Protein AF-A0A7J4M8H3-F1 (afdb_monomer_lite)

Sequence (98 aa):
MDMGFFDRLFGKKSPATPEDMILANIQAIGLESFPDDEGAVWNVDTIYLDNGVYLVETSPVPHVGYERIRFHLSQPNVSGVMAADYWENGQWNGLFSS

Foldseek 3Di:
DDPPDPCVPDPPDDPQDLVNLLVVAVLVLVCVVQVVCNVWDWAWPDWDDDPQWIWTKTAIVPDSVARIKTFTANGSHNVRTAFMWGDDPNDTHTDDGD

pLDDT: mean 90.52, std 15.77, range [43.44, 98.75]

Secondary structure (DSSP, 8-state):
----SSTTTS----PPPHHHHHHHHHHHHHHHH-TT-TT-EEEEEEEEEETTEEEEEEEEES-SSSS-EEEEESSSSGGGEEEEEEEETTEEEEEEE-

Radius of gyration: 17.05 Å; chains: 1; bounding box: 57×26×34 Å

Structure (mmCIF, N/CA/C/O backbone):
data_AF-A0A7J4M8H3-F1
#
_entry.id   AF-A0A7J4M8H3-F1
#
loop_
_atom_site.group_PDB
_atom_site.id
_atom_site.type_symbol
_atom_site.label_atom_id
_atom_site.label_alt_id
_atom_site.label_comp_id
_atom_site.label_asym_id
_atom_site.label_entity_id
_atom_site.label_seq_id
_atom_site.pdbx_PDB_ins_code
_atom_site.Cartn_x
_atom_site.Cartn_y
_atom_site.Cartn_z
_atom_site.occupancy
_atom_site.B_iso_or_equiv
_atom_site.auth_seq_id
_atom_site.auth_comp_id
_atom_site.auth_asym_id
_atom_site.auth_atom_id
_atom_site.pdbx_PDB_model_num
ATOM 1 N N . MET A 1 1 ? 44.988 1.320 -19.053 1.00 43.44 1 MET A N 1
ATOM 2 C CA . MET A 1 1 ? 44.536 2.285 -18.032 1.00 43.44 1 MET A CA 1
ATOM 3 C C . MET A 1 1 ? 43.538 1.556 -17.166 1.00 43.44 1 MET A C 1
ATOM 5 O O . MET A 1 1 ? 42.525 1.100 -17.675 1.00 43.44 1 MET A O 1
ATOM 9 N N . ASP A 1 2 ? 43.937 1.318 -15.924 1.00 46.41 2 ASP A N 1
ATOM 10 C CA . ASP A 1 2 ? 43.213 0.527 -14.938 1.00 46.41 2 ASP A CA 1
ATOM 11 C C . ASP A 1 2 ? 41.998 1.320 -14.428 1.00 46.41 2 ASP A C 1
ATOM 13 O O . ASP A 1 2 ? 42.153 2.419 -13.897 1.00 46.41 2 ASP A O 1
ATOM 17 N N . MET A 1 3 ? 40.791 0.786 -14.637 1.00 57.59 3 MET A N 1
ATOM 18 C CA . MET A 1 3 ? 39.539 1.346 -14.109 1.00 57.59 3 MET A CA 1
ATOM 19 C C . MET A 1 3 ? 39.205 0.801 -12.703 1.00 57.59 3 MET A C 1
ATOM 21 O O . MET A 1 3 ? 38.066 0.896 -12.264 1.00 57.59 3 MET A O 1
ATOM 25 N N . GLY A 1 4 ? 40.161 0.197 -11.989 1.00 53.34 4 GLY A N 1
ATOM 26 C CA . GLY A 1 4 ? 39.893 -0.536 -10.746 1.00 53.34 4 GLY A CA 1
ATOM 27 C C . GLY A 1 4 ? 40.091 0.220 -9.426 1.00 53.34 4 GLY A C 1
ATOM 28 O O . GLY A 1 4 ? 39.698 -0.299 -8.382 1.00 53.34 4 GLY A O 1
ATOM 29 N N . PHE A 1 5 ? 40.700 1.413 -9.420 1.00 53.22 5 PHE A N 1
ATOM 30 C CA . PHE A 1 5 ? 41.110 2.057 -8.157 1.00 53.22 5 PHE A CA 1
ATOM 31 C C . PHE A 1 5 ? 40.065 3.019 -7.561 1.00 53.22 5 PHE A C 1
ATOM 33 O O . PHE A 1 5 ? 39.893 3.055 -6.345 1.00 53.22 5 PHE A O 1
ATOM 40 N N . PHE A 1 6 ? 39.320 3.761 -8.390 1.00 51.28 6 PHE A N 1
ATOM 41 C CA . PHE A 1 6 ? 38.321 4.728 -7.900 1.00 51.28 6 PHE A CA 1
ATOM 42 C C . PHE A 1 6 ? 36.953 4.099 -7.572 1.00 51.28 6 PHE A C 1
ATOM 44 O O . PHE A 1 6 ? 36.293 4.551 -6.639 1.00 51.28 6 PHE A O 1
ATOM 51 N N . ASP A 1 7 ? 36.565 3.006 -8.242 1.00 49.75 7 ASP A N 1
ATOM 52 C CA . ASP A 1 7 ? 35.291 2.297 -7.993 1.00 49.75 7 ASP A CA 1
ATOM 53 C C . ASP A 1 7 ? 35.250 1.563 -6.633 1.00 49.75 7 ASP A C 1
ATOM 55 O O . ASP A 1 7 ? 34.182 1.177 -6.160 1.00 49.75 7 ASP A O 1
ATOM 59 N N . ARG A 1 8 ? 36.405 1.379 -5.976 1.00 49.78 8 ARG A N 1
ATOM 60 C CA . ARG A 1 8 ? 36.530 0.663 -4.692 1.00 49.78 8 ARG A CA 1
ATOM 61 C C . ARG A 1 8 ? 36.450 1.578 -3.461 1.00 49.78 8 ARG A C 1
ATOM 63 O O . ARG A 1 8 ? 36.320 1.075 -2.349 1.00 49.78 8 ARG A O 1
ATOM 70 N N . LEU A 1 9 ? 36.532 2.898 -3.655 1.00 56.91 9 LEU A N 1
ATOM 71 C CA . LEU A 1 9 ? 36.527 3.915 -2.589 1.00 56.91 9 LEU A CA 1
ATOM 72 C C . LEU A 1 9 ? 35.161 4.590 -2.405 1.00 56.91 9 LEU A C 1
ATOM 74 O O . LEU A 1 9 ? 34.820 4.988 -1.295 1.00 56.91 9 LEU A O 1
ATOM 78 N N . PHE A 1 10 ? 34.354 4.654 -3.462 1.00 59.00 10 PHE A N 1
ATOM 79 C CA . PHE A 1 10 ? 32.972 5.114 -3.404 1.00 59.00 10 PHE A CA 1
ATOM 80 C C . PHE A 1 10 ? 32.106 4.021 -4.006 1.00 59.00 10 PHE A C 1
ATOM 82 O O . PHE A 1 10 ? 31.995 3.913 -5.224 1.00 59.00 10 PHE A O 1
ATOM 89 N N . GLY A 1 11 ? 31.552 3.165 -3.144 1.00 52.12 11 GLY A N 1
ATOM 90 C CA . GLY A 1 11 ? 30.690 2.072 -3.570 1.00 52.12 11 GLY A CA 1
ATOM 91 C C . GLY A 1 11 ? 29.600 2.601 -4.495 1.00 52.12 11 GLY A C 1
ATOM 92 O O . GLY A 1 11 ? 28.742 3.373 -4.064 1.00 52.12 11 GLY A O 1
ATOM 93 N N . LYS A 1 12 ? 29.647 2.205 -5.771 1.00 50.56 12 LYS A N 1
ATOM 94 C CA . LYS A 1 12 ? 28.527 2.367 -6.698 1.00 50.56 12 LYS A CA 1
ATOM 95 C C . LYS A 1 12 ? 27.324 1.690 -6.047 1.00 50.56 12 LYS A C 1
ATOM 97 O O . LYS A 1 12 ? 27.228 0.466 -6.061 1.00 50.56 12 LYS A O 1
ATOM 102 N N . LYS A 1 13 ? 26.431 2.475 -5.434 1.00 61.28 13 LYS A N 1
ATOM 103 C CA . LYS A 1 13 ? 25.090 2.000 -5.098 1.00 61.28 13 LYS A CA 1
ATOM 104 C C . LYS A 1 13 ? 24.489 1.535 -6.418 1.0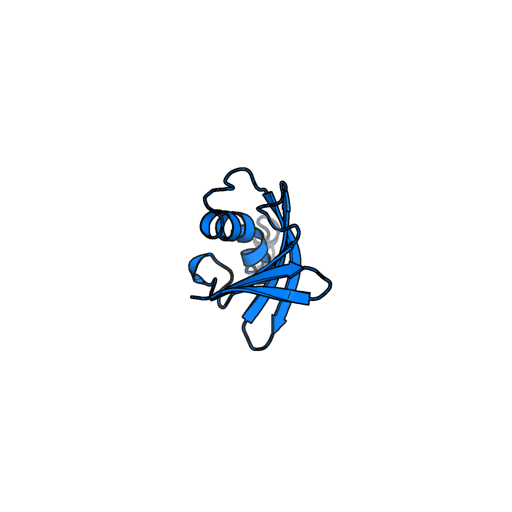0 61.28 13 LYS A C 1
ATOM 106 O O . LYS A 1 13 ? 24.378 2.333 -7.349 1.00 61.28 13 LYS A O 1
ATOM 111 N N . SER A 1 14 ? 24.181 0.246 -6.517 1.00 61.06 14 SER A N 1
ATOM 112 C CA . SER A 1 14 ? 23.337 -0.278 -7.586 1.00 61.06 14 SER A CA 1
ATOM 113 C C . SER A 1 14 ? 22.108 0.627 -7.744 1.00 61.06 14 SER A C 1
ATOM 115 O O . SER A 1 14 ? 21.673 1.217 -6.748 1.00 61.06 14 SER A O 1
ATOM 117 N N . PRO 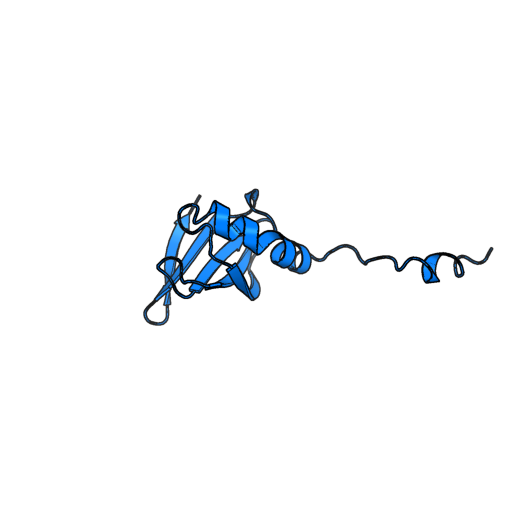A 1 15 ? 21.555 0.785 -8.961 1.00 69.44 15 PRO A N 1
ATOM 118 C CA . PRO A 1 15 ? 20.295 1.502 -9.115 1.00 69.44 15 PRO A CA 1
ATOM 119 C C . PRO A 1 15 ? 19.267 0.902 -8.149 1.00 69.44 15 PRO A C 1
ATOM 121 O O . PRO A 1 15 ? 19.182 -0.322 -8.040 1.00 69.44 15 PRO A O 1
ATOM 124 N N . ALA A 1 16 ? 18.554 1.762 -7.417 1.00 83.25 16 ALA A N 1
ATOM 125 C CA . ALA A 1 16 ? 17.533 1.324 -6.473 1.00 83.25 16 ALA A CA 1
ATOM 126 C C . ALA A 1 16 ? 16.503 0.472 -7.219 1.00 83.25 16 ALA A C 1
ATOM 128 O O . ALA A 1 16 ? 16.025 0.864 -8.290 1.00 83.25 16 ALA A O 1
ATOM 129 N N . THR A 1 17 ? 16.194 -0.702 -6.680 1.00 93.81 17 THR A N 1
ATOM 130 C CA . THR A 1 17 ? 15.117 -1.528 -7.219 1.00 93.81 17 THR A CA 1
ATOM 131 C C . THR A 1 17 ? 13.772 -0.842 -6.953 1.00 93.81 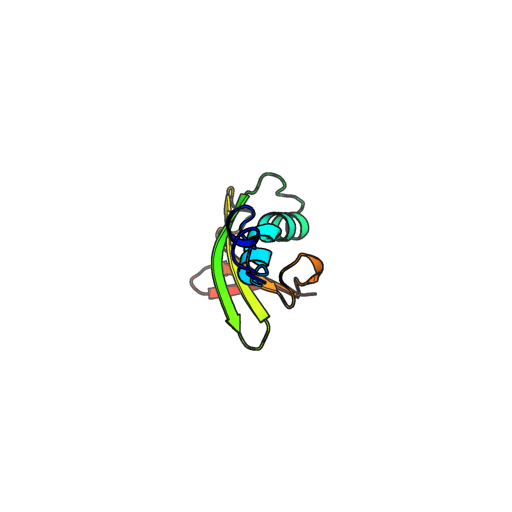17 THR A C 1
ATOM 133 O O . THR A 1 17 ? 13.666 -0.015 -6.043 1.00 93.81 17 THR A O 1
ATOM 136 N N . PRO A 1 18 ? 12.710 -1.165 -7.708 1.00 95.44 18 PRO A N 1
ATOM 137 C CA . PRO A 1 18 ? 11.373 -0.681 -7.377 1.00 95.44 18 PRO A CA 1
ATOM 138 C C . PRO A 1 18 ? 10.949 -1.023 -5.941 1.00 95.44 18 PRO A C 1
ATOM 140 O O . PRO A 1 18 ? 10.300 -0.208 -5.298 1.00 95.44 18 PRO A O 1
ATOM 143 N N . GLU A 1 19 ? 11.367 -2.176 -5.413 1.00 96.06 19 GLU A N 1
ATOM 144 C CA . GLU A 1 19 ? 11.128 -2.561 -4.016 1.00 96.06 19 GLU A CA 1
ATOM 145 C C . GLU A 1 19 ? 11.846 -1.621 -3.039 1.00 96.06 19 GLU A C 1
ATOM 147 O O . GLU A 1 19 ? 11.215 -1.130 -2.106 1.00 96.06 19 GLU A O 1
ATOM 152 N N . ASP A 1 20 ? 13.115 -1.276 -3.291 1.00 96.50 20 ASP A N 1
ATOM 153 C CA . ASP A 1 20 ? 13.842 -0.282 -2.482 1.00 96.50 20 ASP A CA 1
ATOM 154 C C . ASP A 1 20 ? 13.122 1.075 -2.483 1.00 96.50 20 ASP A C 1
ATOM 156 O O . ASP A 1 20 ? 13.054 1.759 -1.461 1.00 96.50 20 ASP A O 1
ATOM 160 N N . MET A 1 21 ? 12.565 1.468 -3.632 1.00 97.25 21 MET A N 1
ATOM 161 C CA . MET A 1 21 ? 11.795 2.705 -3.764 1.00 97.25 21 MET A CA 1
ATOM 162 C C . MET A 1 21 ? 10.464 2.637 -3.002 1.00 97.25 21 MET A C 1
ATOM 164 O O . MET A 1 21 ? 10.102 3.615 -2.352 1.00 97.25 21 MET A O 1
ATOM 168 N N . ILE A 1 22 ? 9.758 1.500 -3.029 1.00 98.12 22 ILE A N 1
ATOM 169 C CA . ILE A 1 22 ? 8.536 1.282 -2.236 1.00 98.12 22 ILE A CA 1
ATOM 170 C C . ILE A 1 22 ? 8.855 1.397 -0.749 1.00 98.12 22 ILE A C 1
ATOM 172 O O . ILE A 1 22 ? 8.196 2.160 -0.049 1.00 98.12 22 ILE A O 1
ATOM 176 N N . LEU A 1 23 ? 9.890 0.700 -0.275 1.00 98.00 23 LEU A N 1
ATOM 177 C CA . LEU A 1 23 ? 10.310 0.746 1.127 1.00 98.00 23 LEU A CA 1
ATOM 178 C C . LEU A 1 23 ? 10.673 2.171 1.561 1.00 98.00 23 LEU A C 1
ATOM 180 O O . LEU A 1 23 ? 10.309 2.593 2.655 1.00 98.00 23 LEU A O 1
ATOM 184 N N . ALA A 1 24 ? 11.342 2.937 0.695 1.00 97.19 24 ALA A N 1
ATOM 185 C CA . ALA A 1 24 ? 11.679 4.331 0.968 1.00 97.19 24 ALA A CA 1
ATOM 186 C C . ALA A 1 24 ? 10.455 5.265 0.996 1.00 97.19 24 ALA A C 1
ATOM 188 O O . ALA A 1 24 ? 10.491 6.286 1.683 1.00 97.19 24 ALA A O 1
ATOM 189 N N . ASN A 1 25 ? 9.387 4.933 0.264 1.00 98.19 25 ASN A N 1
ATOM 190 C CA . ASN A 1 25 ? 8.221 5.799 0.082 1.00 98.19 25 ASN A CA 1
ATOM 191 C C . ASN A 1 25 ? 6.987 5.375 0.887 1.00 98.19 25 ASN A C 1
ATOM 193 O O . ASN A 1 25 ? 6.036 6.153 0.951 1.00 98.19 25 ASN A O 1
ATOM 197 N N . ILE A 1 26 ? 6.973 4.190 1.507 1.00 98.56 26 ILE A N 1
ATOM 198 C CA . ILE A 1 26 ? 5.756 3.644 2.124 1.00 98.56 26 ILE A CA 1
ATOM 199 C C . ILE A 1 26 ? 5.180 4.549 3.211 1.00 98.56 26 ILE A C 1
ATOM 201 O O . ILE A 1 26 ? 3.966 4.700 3.304 1.00 98.56 26 ILE A O 1
ATOM 205 N N . GLN A 1 27 ? 6.043 5.218 3.977 1.00 98.44 27 GLN A N 1
ATOM 206 C CA . GLN A 1 27 ? 5.595 6.146 5.006 1.00 98.44 27 GLN A CA 1
ATOM 207 C C . GLN A 1 27 ? 4.813 7.317 4.398 1.00 98.44 27 GLN A C 1
ATOM 209 O O . GLN A 1 27 ? 3.758 7.676 4.906 1.00 98.44 27 GLN A O 1
ATOM 214 N N . ALA A 1 28 ? 5.297 7.889 3.292 1.00 98.31 28 ALA A N 1
ATOM 215 C CA . ALA A 1 28 ? 4.600 8.972 2.603 1.00 98.31 28 ALA A CA 1
ATOM 216 C C . ALA A 1 28 ? 3.302 8.483 1.941 1.00 98.31 28 ALA A C 1
ATOM 218 O O . ALA A 1 28 ? 2.290 9.168 2.014 1.00 98.31 28 ALA A O 1
ATOM 219 N N . ILE A 1 29 ? 3.317 7.287 1.339 1.00 98.44 29 ILE A N 1
ATOM 220 C CA . ILE A 1 29 ? 2.126 6.655 0.742 1.00 98.44 29 ILE A CA 1
ATOM 221 C C . ILE A 1 29 ? 1.022 6.482 1.788 1.00 98.44 29 ILE A C 1
ATOM 223 O O . ILE A 1 29 ? -0.131 6.843 1.545 1.00 98.44 29 ILE A O 1
ATOM 227 N N . GLY A 1 30 ? 1.388 5.946 2.949 1.00 98.06 30 GLY A N 1
ATOM 228 C CA . GLY A 1 30 ? 0.468 5.709 4.044 1.00 98.06 30 GLY A CA 1
ATOM 229 C C . GLY A 1 30 ? -0.136 6.994 4.605 1.00 98.06 30 GLY A C 1
ATOM 230 O O . GLY A 1 30 ? -1.353 7.093 4.716 1.00 98.06 30 GLY A O 1
ATOM 231 N N . LEU A 1 31 ? 0.699 7.999 4.885 1.00 97.62 31 LEU A N 1
ATOM 232 C CA . LEU A 1 31 ? 0.251 9.291 5.418 1.00 97.62 31 LEU A CA 1
ATOM 233 C C . LEU A 1 31 ? -0.624 10.084 4.436 1.00 97.62 31 LEU A C 1
ATOM 235 O O . LEU A 1 31 ? -1.580 10.718 4.863 1.00 97.62 31 LEU A O 1
ATOM 239 N N . GLU A 1 32 ? -0.343 10.029 3.131 1.00 97.50 32 GLU A N 1
ATOM 240 C CA . GLU A 1 32 ? -1.195 10.685 2.126 1.00 97.50 32 GLU A CA 1
ATOM 241 C C . GLU A 1 32 ? -2.567 9.994 2.012 1.00 97.50 32 GLU A C 1
ATOM 243 O O . GLU A 1 32 ? -3.587 10.645 1.801 1.00 97.50 32 GLU A O 1
ATOM 248 N N . SER A 1 33 ? -2.598 8.665 2.164 1.00 97.00 33 SER A N 1
ATOM 249 C CA . SER A 1 33 ? -3.833 7.875 2.067 1.00 97.00 33 SER A CA 1
ATOM 250 C C . SER A 1 33 ? -4.681 7.927 3.346 1.00 97.00 33 SER A C 1
ATOM 252 O O . SER A 1 33 ? -5.897 7.754 3.275 1.00 97.00 33 SER A O 1
ATOM 254 N N . PHE A 1 34 ? -4.051 8.161 4.503 1.00 96.94 34 PHE A N 1
ATOM 255 C CA . PHE A 1 34 ? -4.674 8.242 5.830 1.00 96.94 34 PHE A CA 1
ATOM 256 C C . PHE A 1 34 ? -4.195 9.510 6.565 1.00 96.94 34 PHE A C 1
ATOM 258 O O . PHE A 1 34 ? -3.437 9.421 7.534 1.00 96.94 34 PHE A O 1
ATOM 265 N N . PRO A 1 35 ? -4.608 10.707 6.107 1.00 96.19 35 PRO A N 1
ATOM 266 C CA . PRO A 1 35 ? -4.092 11.974 6.627 1.00 96.19 35 PRO A CA 1
ATOM 267 C C . PRO A 1 35 ? -4.502 12.258 8.078 1.00 96.19 35 PRO A C 1
ATOM 269 O O . PRO A 1 35 ? -3.823 13.018 8.758 1.00 96.19 35 PRO A O 1
ATOM 272 N N . ASP A 1 36 ? -5.577 11.638 8.573 1.00 97.00 36 ASP A N 1
ATOM 273 C CA . AS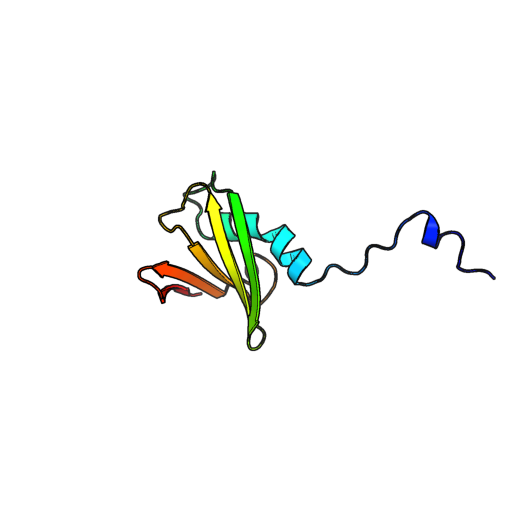P A 1 36 ? -6.017 11.787 9.967 1.00 97.00 36 ASP A CA 1
ATOM 274 C C . ASP A 1 36 ? -5.142 10.985 10.959 1.00 97.00 36 ASP A C 1
ATOM 276 O O . ASP A 1 36 ? -5.202 11.211 12.170 1.00 97.00 36 ASP A O 1
ATOM 280 N N . ASP A 1 37 ? -4.291 10.083 10.457 1.00 95.88 37 ASP A N 1
ATOM 281 C CA . ASP A 1 37 ? -3.447 9.177 11.240 1.00 95.88 37 ASP A CA 1
ATOM 282 C C . ASP A 1 37 ? -1.952 9.539 11.130 1.00 95.88 37 ASP A C 1
ATOM 284 O O . ASP A 1 37 ? -1.086 8.682 10.941 1.00 95.88 37 ASP A O 1
ATOM 288 N N . GLU A 1 38 ? -1.619 10.826 11.287 1.00 93.25 38 GLU A N 1
ATOM 289 C CA . GLU A 1 38 ? -0.258 11.363 11.086 1.00 93.25 38 GLU A CA 1
ATOM 290 C C . GLU A 1 38 ? 0.843 10.675 11.925 1.00 93.25 38 GLU A C 1
ATOM 292 O O . GLU A 1 38 ? 2.027 10.711 11.585 1.00 93.25 38 GLU A O 1
ATOM 297 N N . GLY A 1 39 ? 0.462 10.056 13.047 1.00 94.75 39 GLY A N 1
ATOM 298 C CA . GLY A 1 39 ? 1.368 9.341 13.948 1.00 94.75 39 GLY A CA 1
ATOM 299 C C . GLY A 1 39 ? 1.645 7.883 13.567 1.00 94.75 39 GLY A C 1
ATOM 300 O O . GLY A 1 39 ? 2.445 7.236 14.246 1.00 94.75 39 GLY A O 1
ATOM 301 N N . ALA A 1 40 ? 0.988 7.347 12.535 1.00 97.44 40 ALA A N 1
ATOM 302 C CA . ALA A 1 40 ? 1.142 5.956 12.127 1.00 97.44 40 ALA A CA 1
ATOM 303 C C . ALA A 1 40 ? 2.493 5.711 11.446 1.00 97.44 40 ALA A C 1
ATOM 305 O O . ALA A 1 40 ? 2.875 6.399 10.500 1.00 97.44 40 ALA A O 1
ATOM 306 N N . VAL A 1 41 ? 3.207 4.683 11.901 1.00 98.31 41 VAL A N 1
ATOM 307 C CA . VAL A 1 41 ? 4.398 4.146 11.236 1.00 98.31 41 VAL A CA 1
ATOM 308 C C . VAL A 1 41 ? 3.978 2.988 10.346 1.00 98.31 41 VAL A C 1
ATOM 310 O O . VAL A 1 41 ? 3.422 2.003 10.831 1.00 98.31 41 VAL A O 1
ATOM 313 N N . TRP A 1 42 ? 4.270 3.090 9.054 1.00 98.31 42 TRP A N 1
ATOM 314 C CA . TRP A 1 42 ? 3.871 2.110 8.049 1.00 98.31 42 TRP A CA 1
ATOM 315 C C . TRP A 1 42 ? 4.950 1.048 7.853 1.00 98.31 42 TRP A C 1
ATOM 317 O O . TRP A 1 42 ? 5.981 1.291 7.226 1.00 98.31 42 TRP A O 1
ATOM 327 N N . ASN A 1 43 ? 4.708 -0.148 8.388 1.00 98.38 43 ASN A N 1
ATOM 328 C CA . ASN A 1 43 ? 5.605 -1.291 8.230 1.00 98.38 43 ASN A CA 1
ATOM 329 C C . ASN A 1 43 ? 5.200 -2.095 6.998 1.00 98.38 43 ASN A C 1
ATOM 331 O O . ASN A 1 43 ? 4.020 -2.388 6.831 1.00 98.38 43 ASN A O 1
ATOM 335 N N . VAL A 1 44 ? 6.164 -2.468 6.156 1.00 98.56 44 VAL A N 1
ATOM 336 C CA . VAL A 1 44 ? 5.920 -3.346 5.003 1.00 98.56 44 VAL A CA 1
ATOM 337 C C . VAL A 1 44 ? 6.097 -4.793 5.427 1.00 98.56 44 VAL A C 1
ATOM 339 O O . VAL A 1 44 ? 7.175 -5.180 5.877 1.00 98.56 44 VAL A O 1
ATOM 342 N N . ASP A 1 45 ? 5.055 -5.592 5.226 1.00 98.19 45 ASP A N 1
ATOM 343 C CA . ASP A 1 45 ? 5.073 -7.024 5.510 1.00 98.19 45 ASP A CA 1
ATOM 344 C C . ASP A 1 45 ? 5.513 -7.818 4.281 1.00 98.19 45 ASP A C 1
ATOM 346 O O . ASP A 1 45 ? 6.276 -8.780 4.374 1.00 98.19 45 ASP A O 1
ATOM 350 N N . THR A 1 46 ? 5.007 -7.449 3.101 1.00 98.25 46 THR A N 1
ATOM 351 C CA . THR A 1 46 ? 5.297 -8.145 1.841 1.00 98.25 46 THR A CA 1
ATOM 352 C C . THR A 1 46 ? 5.107 -7.208 0.654 1.00 98.25 46 THR A C 1
ATOM 354 O O . THR A 1 46 ? 4.185 -6.393 0.628 1.00 98.25 46 THR A O 1
ATOM 357 N N . ILE A 1 47 ? 5.963 -7.363 -0.356 1.00 98.38 47 ILE A N 1
ATOM 358 C CA . ILE A 1 47 ? 5.819 -6.742 -1.674 1.00 98.38 47 ILE A CA 1
ATOM 359 C C . ILE A 1 47 ? 5.785 -7.868 -2.701 1.00 98.38 47 ILE A C 1
ATOM 361 O O . ILE A 1 47 ? 6.633 -8.759 -2.670 1.00 98.38 47 ILE A O 1
ATOM 365 N N . TYR A 1 48 ? 4.825 -7.835 -3.616 1.00 96.62 48 TYR A N 1
ATOM 366 C CA . TYR A 1 48 ? 4.834 -8.708 -4.786 1.00 96.62 48 TYR A CA 1
ATOM 367 C C . TYR A 1 48 ? 4.259 -7.989 -6.003 1.00 96.62 48 TYR A C 1
ATOM 369 O O . TYR A 1 48 ? 3.448 -7.075 -5.879 1.00 96.62 48 TYR A O 1
ATOM 377 N N . LEU A 1 49 ? 4.723 -8.380 -7.187 1.00 97.31 49 LEU A N 1
ATOM 378 C CA . LEU A 1 49 ? 4.317 -7.795 -8.460 1.00 97.31 49 LEU A CA 1
ATOM 379 C C . LEU A 1 49 ? 3.322 -8.725 -9.152 1.00 97.31 49 LEU A C 1
ATOM 381 O O . LEU A 1 49 ? 3.671 -9.862 -9.473 1.00 97.31 49 LEU A O 1
ATOM 385 N N . ASP A 1 50 ? 2.119 -8.228 -9.426 1.00 96.19 50 ASP A N 1
ATOM 386 C CA . ASP A 1 50 ? 1.103 -8.934 -10.205 1.00 96.19 50 ASP A CA 1
ATOM 387 C C . ASP A 1 50 ? 0.662 -8.075 -11.392 1.00 96.19 50 ASP A C 1
ATOM 389 O O . ASP A 1 50 ? 0.235 -6.937 -11.229 1.00 96.19 50 ASP A O 1
ATOM 393 N N . ASN A 1 51 ? 0.812 -8.601 -12.611 1.00 95.38 51 ASN A N 1
ATOM 394 C CA . ASN A 1 51 ? 0.413 -7.930 -13.857 1.00 95.38 51 ASN A CA 1
ATOM 395 C C . ASN A 1 51 ? 0.878 -6.461 -13.994 1.00 95.38 51 ASN A C 1
ATOM 397 O O . ASN A 1 51 ? 0.191 -5.635 -14.592 1.00 95.38 51 ASN A O 1
ATOM 401 N N . GLY A 1 52 ? 2.064 -6.131 -13.468 1.00 95.62 52 GLY A N 1
ATOM 402 C CA . GLY A 1 52 ? 2.622 -4.773 -13.517 1.00 95.62 52 GLY A CA 1
ATOM 403 C C . GLY A 1 52 ? 2.173 -3.845 -12.382 1.00 95.62 52 GLY A C 1
ATOM 404 O O . GLY A 1 52 ? 2.570 -2.683 -12.378 1.00 95.62 52 GLY A O 1
ATOM 405 N N . VAL A 1 53 ? 1.394 -4.346 -11.421 1.00 98.06 53 VAL A N 1
ATOM 406 C CA . VAL A 1 53 ? 0.966 -3.633 -10.212 1.00 98.06 53 VAL A CA 1
ATOM 407 C C . VAL A 1 53 ? 1.677 -4.225 -9.001 1.00 98.06 53 VAL A C 1
ATOM 409 O O . VAL A 1 53 ? 1.655 -5.437 -8.779 1.00 98.06 53 VAL A O 1
ATOM 412 N N . TYR A 1 54 ? 2.321 -3.376 -8.205 1.00 98.50 54 TYR A N 1
ATOM 413 C CA . TYR A 1 54 ? 2.878 -3.792 -6.924 1.00 98.50 54 TYR A CA 1
ATOM 414 C C . TYR A 1 54 ? 1.770 -3.850 -5.881 1.00 98.50 54 TYR A C 1
ATOM 416 O O . TYR A 1 54 ? 1.091 -2.856 -5.627 1.00 98.50 54 TYR A O 1
ATOM 424 N N . LEU A 1 55 ? 1.625 -5.010 -5.259 1.00 98.50 55 LEU A N 1
ATOM 425 C CA . LEU A 1 55 ? 0.748 -5.240 -4.126 1.00 98.50 55 LEU A CA 1
ATOM 426 C C . LEU A 1 55 ? 1.609 -5.194 -2.866 1.00 98.50 55 LEU A C 1
ATOM 428 O O . LEU A 1 55 ? 2.448 -6.068 -2.633 1.00 98.50 55 LEU A O 1
ATOM 432 N N . VAL A 1 56 ? 1.442 -4.117 -2.099 1.00 98.69 56 VAL A N 1
ATOM 433 C CA . VAL A 1 56 ? 2.263 -3.801 -0.927 1.00 98.69 56 VAL A CA 1
ATOM 434 C C . VAL A 1 56 ? 1.414 -3.966 0.317 1.00 98.69 56 VAL A C 1
ATOM 436 O O . VAL A 1 56 ? 0.577 -3.119 0.623 1.00 98.69 56 VAL A O 1
ATOM 439 N N . GLU A 1 57 ? 1.613 -5.075 1.017 1.00 98.62 57 GLU A N 1
ATOM 440 C CA . GLU A 1 57 ? 0.945 -5.343 2.285 1.00 98.62 57 GLU A CA 1
ATOM 441 C C . GLU A 1 57 ? 1.689 -4.664 3.426 1.00 98.62 57 GLU A C 1
ATOM 443 O O . GLU A 1 57 ? 2.918 -4.734 3.519 1.00 98.62 57 GLU A O 1
ATOM 448 N N . THR A 1 58 ? 0.925 -4.013 4.294 1.00 98.75 58 THR A N 1
ATOM 449 C CA . THR A 1 58 ? 1.440 -3.217 5.398 1.00 98.75 58 THR A CA 1
ATOM 450 C C . THR A 1 58 ? 0.659 -3.436 6.679 1.00 98.75 58 THR A C 1
ATOM 452 O O . THR A 1 58 ? -0.540 -3.723 6.640 1.00 98.75 58 THR A O 1
ATOM 455 N N . SER A 1 59 ? 1.343 -3.203 7.797 1.00 98.56 59 SER A N 1
ATOM 456 C CA . SER A 1 59 ? 0.791 -3.196 9.150 1.00 98.56 59 SER A CA 1
ATOM 457 C C . SER A 1 59 ? 1.147 -1.865 9.834 1.00 98.56 59 SER A C 1
ATOM 459 O O . SER A 1 59 ? 2.251 -1.730 10.383 1.00 98.56 59 SER A O 1
ATOM 461 N N . PRO A 1 60 ? 0.282 -0.834 9.752 1.00 98.31 60 PRO A N 1
ATOM 462 C CA . PRO A 1 60 ? 0.542 0.455 10.385 1.00 98.31 60 PRO A CA 1
ATOM 463 C C . PRO A 1 60 ? 0.489 0.355 11.914 1.00 98.31 60 PRO A C 1
ATOM 465 O O . PRO A 1 60 ? -0.311 -0.393 12.471 1.00 98.31 60 PRO A O 1
ATOM 468 N N . VAL A 1 61 ? 1.336 1.117 12.610 1.00 98.06 61 VAL A N 1
ATOM 469 C CA . VAL A 1 61 ? 1.353 1.193 14.081 1.00 98.06 61 VAL A CA 1
ATOM 470 C C . VAL A 1 61 ? 1.340 2.661 14.534 1.00 98.06 61 VAL A C 1
ATOM 472 O O . VAL A 1 61 ? 2.306 3.367 14.247 1.00 98.06 61 VAL A O 1
ATOM 475 N N . PRO A 1 62 ? 0.321 3.130 15.286 1.00 97.31 62 PRO A N 1
ATOM 476 C CA . PRO A 1 62 ? -0.912 2.417 15.642 1.00 97.31 62 PRO A CA 1
ATOM 477 C C . PRO A 1 62 ? -1.761 2.054 14.413 1.00 97.31 62 PRO A C 1
ATOM 479 O O . PRO A 1 62 ? -1.538 2.565 13.319 1.00 97.31 62 PRO A O 1
ATOM 482 N N . HIS A 1 63 ? -2.736 1.163 14.607 1.00 96.75 63 HIS A N 1
ATOM 483 C CA . HIS A 1 63 ? -3.698 0.822 13.560 1.00 96.75 63 HIS A CA 1
ATOM 484 C C . HIS A 1 63 ? -4.527 2.056 13.171 1.00 96.75 63 HIS A C 1
ATOM 486 O O . HIS A 1 63 ? -4.992 2.783 14.048 1.00 96.75 63 HIS A O 1
ATOM 492 N N . VAL A 1 64 ? -4.783 2.225 11.874 1.00 96.75 64 VAL A N 1
ATOM 493 C CA . VAL A 1 64 ? -5.508 3.372 11.279 1.00 96.75 64 VAL A CA 1
ATOM 494 C C . VAL A 1 64 ? -6.995 3.060 11.068 1.00 96.75 64 VAL A C 1
ATOM 496 O O . VAL A 1 64 ? -7.580 3.264 10.009 1.00 96.75 64 VAL A O 1
ATOM 499 N N . GLY A 1 65 ? -7.592 2.384 12.050 1.00 96.31 65 GLY A N 1
ATOM 500 C CA . GLY A 1 65 ? -8.895 1.717 11.918 1.00 96.31 65 GLY A CA 1
ATOM 501 C C . GLY A 1 65 ? -8.819 0.306 11.320 1.00 96.31 65 GLY A C 1
ATOM 502 O O . GLY A 1 65 ? -9.705 -0.506 11.579 1.00 96.31 65 GLY A O 1
ATOM 503 N N . TYR A 1 66 ? -7.726 -0.026 10.626 1.00 96.75 66 TYR A N 1
ATOM 504 C CA . TYR A 1 66 ? -7.450 -1.360 10.091 1.00 96.75 66 TYR A CA 1
ATOM 505 C C . TYR A 1 66 ? -6.051 -1.829 10.497 1.00 96.75 66 TYR A C 1
ATOM 507 O O . TYR A 1 66 ? -5.098 -1.050 10.470 1.00 96.75 66 TYR A O 1
ATOM 515 N N . GLU A 1 67 ? -5.922 -3.107 10.863 1.00 96.88 67 GLU A N 1
ATOM 516 C CA . GLU A 1 67 ? -4.632 -3.683 11.279 1.00 96.88 67 GLU A CA 1
ATOM 517 C C . GLU A 1 67 ? -3.695 -3.919 10.094 1.00 96.88 67 GLU A C 1
ATOM 519 O O . GLU A 1 67 ? -2.479 -3.861 10.243 1.00 96.88 67 GLU A O 1
ATOM 524 N N . ARG A 1 68 ? -4.261 -4.207 8.914 1.00 98.38 68 ARG A N 1
ATOM 525 C CA . ARG A 1 68 ? -3.506 -4.474 7.690 1.00 98.38 68 ARG A CA 1
ATOM 526 C C . ARG A 1 68 ? -4.148 -3.795 6.498 1.00 98.38 68 ARG A C 1
ATOM 528 O O . ARG A 1 68 ? -5.350 -3.946 6.267 1.00 98.38 68 ARG A O 1
ATOM 535 N N . ILE A 1 69 ? -3.313 -3.128 5.716 1.00 98.62 69 ILE A N 1
ATOM 536 C CA . ILE A 1 69 ? -3.680 -2.441 4.481 1.00 98.62 69 ILE A CA 1
ATOM 537 C C . ILE A 1 69 ? -2.802 -2.963 3.350 1.00 98.62 69 ILE A C 1
ATOM 539 O O . ILE A 1 69 ? -1.596 -3.144 3.525 1.00 98.62 69 ILE A O 1
ATOM 543 N N . ARG A 1 70 ? -3.393 -3.180 2.178 1.00 98.75 70 ARG A N 1
ATOM 544 C CA . ARG A 1 70 ? -2.674 -3.485 0.944 1.00 98.75 70 ARG A CA 1
ATOM 545 C C . ARG A 1 70 ? -2.826 -2.327 -0.028 1.00 98.75 70 ARG A C 1
ATOM 547 O O . ARG A 1 70 ? -3.928 -2.083 -0.507 1.00 98.75 70 ARG A O 1
ATOM 554 N N . PHE A 1 71 ? -1.725 -1.668 -0.366 1.00 98.62 71 PHE A N 1
ATOM 555 C CA . PHE A 1 71 ? -1.703 -0.666 -1.429 1.00 98.62 71 PHE A CA 1
ATOM 556 C C . PHE A 1 71 ? -1.437 -1.315 -2.784 1.00 98.62 71 PHE A C 1
ATOM 558 O O . PHE A 1 71 ? -0.592 -2.204 -2.905 1.00 98.62 71 PHE A O 1
ATOM 565 N N . HIS A 1 72 ? -2.139 -0.830 -3.804 1.00 98.62 72 HIS A N 1
ATOM 566 C CA . HIS A 1 72 ? -1.960 -1.216 -5.201 1.00 98.62 72 HIS A CA 1
ATOM 567 C C . HIS A 1 72 ? -1.229 -0.090 -5.919 1.00 98.62 72 HIS A C 1
ATOM 569 O O . HIS A 1 72 ? -1.781 1.002 -6.069 1.00 98.62 72 HIS A O 1
ATOM 575 N N . LEU A 1 73 ? 0.013 -0.332 -6.337 1.00 98.50 73 LEU A N 1
ATOM 576 C CA . LEU A 1 73 ? 0.879 0.697 -6.904 1.00 98.50 73 LEU A CA 1
ATOM 577 C C . LEU A 1 73 ? 1.239 0.398 -8.365 1.00 98.50 73 LEU A C 1
ATOM 579 O O . LEU A 1 73 ? 1.890 -0.603 -8.662 1.00 98.50 73 LEU A O 1
ATOM 583 N N . SER A 1 74 ? 0.902 1.312 -9.275 1.00 97.75 74 SER A N 1
ATOM 584 C CA . SER A 1 74 ? 1.429 1.314 -10.654 1.00 97.75 74 SER A CA 1
ATOM 585 C C . SER A 1 74 ? 2.880 1.795 -10.730 1.00 97.75 74 SER A C 1
ATOM 587 O O . SER A 1 74 ? 3.611 1.472 -11.666 1.00 97.75 74 SER A O 1
ATOM 589 N N . GLN A 1 75 ? 3.299 2.596 -9.749 1.00 97.06 75 GLN A N 1
ATOM 590 C CA . GLN A 1 75 ? 4.644 3.141 -9.612 1.00 97.06 75 GLN A CA 1
ATOM 591 C C . GLN A 1 75 ? 5.044 3.135 -8.135 1.00 97.06 75 GLN A C 1
ATOM 593 O O . GLN A 1 75 ? 4.181 3.322 -7.282 1.00 97.06 75 GLN A O 1
ATOM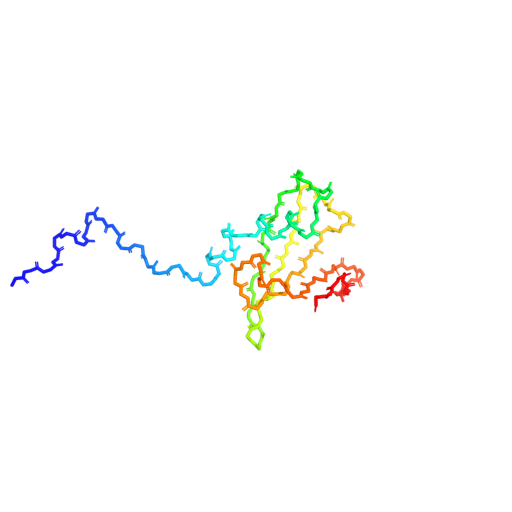 598 N N . PRO A 1 76 ? 6.335 2.984 -7.799 1.00 96.75 76 PRO A N 1
ATOM 599 C CA . PRO A 1 76 ? 6.794 2.842 -6.417 1.00 96.75 76 PRO A CA 1
ATOM 600 C C . PRO A 1 76 ? 6.842 4.187 -5.658 1.00 96.75 76 PRO A C 1
ATOM 602 O O . PRO A 1 76 ? 7.868 4.549 -5.084 1.00 96.75 76 PRO A O 1
ATOM 605 N N . ASN A 1 77 ? 5.773 4.985 -5.717 1.00 97.12 77 ASN A N 1
ATOM 606 C CA . ASN A 1 77 ? 5.661 6.319 -5.123 1.00 97.12 77 ASN A CA 1
ATOM 607 C C . ASN A 1 77 ? 4.187 6.680 -4.833 1.00 97.12 77 ASN A C 1
ATOM 609 O O . ASN A 1 77 ? 3.275 5.966 -5.242 1.00 97.12 77 ASN A O 1
ATOM 613 N N . VAL A 1 78 ? 3.967 7.816 -4.163 1.00 96.94 78 VAL A N 1
ATOM 614 C CA . VAL A 1 78 ? 2.633 8.318 -3.776 1.00 96.94 78 VAL A CA 1
ATOM 615 C C . VAL A 1 78 ? 1.698 8.494 -4.976 1.00 96.94 78 VAL A C 1
ATOM 617 O O . VAL A 1 78 ? 0.568 8.024 -4.948 1.00 96.94 78 VAL A O 1
ATOM 620 N N . SER A 1 79 ? 2.173 9.092 -6.073 1.00 96.81 79 SER A N 1
ATOM 621 C CA . SER A 1 79 ? 1.359 9.269 -7.288 1.00 96.81 79 SER A CA 1
ATOM 622 C C . SER A 1 79 ? 1.011 7.962 -8.007 1.00 96.81 79 SER A C 1
ATOM 624 O O . SER A 1 79 ? 0.171 7.960 -8.901 1.00 96.81 79 SER A O 1
ATOM 626 N N . GLY A 1 80 ? 1.678 6.862 -7.651 1.00 97.12 80 GLY A N 1
ATOM 627 C CA . GLY A 1 80 ? 1.449 5.540 -8.212 1.00 97.12 80 GLY A CA 1
ATOM 628 C C . GLY A 1 80 ? 0.327 4.760 -7.535 1.00 97.12 80 GLY A C 1
ATOM 629 O O . GLY A 1 80 ? -0.036 3.708 -8.064 1.00 97.12 80 GLY A O 1
ATOM 630 N N . VAL A 1 81 ? -0.202 5.234 -6.402 1.00 98.12 81 VAL A N 1
ATOM 631 C CA . VAL A 1 81 ? -1.295 4.579 -5.668 1.00 98.12 81 VAL A CA 1
ATOM 632 C C . VAL A 1 81 ? -2.563 4.594 -6.519 1.00 98.12 81 VAL A C 1
ATOM 634 O O . VAL A 1 81 ? -3.042 5.650 -6.917 1.00 98.12 81 VAL A O 1
ATOM 637 N N . MET A 1 82 ? -3.101 3.411 -6.805 1.00 98.06 82 MET A N 1
ATOM 638 C CA . MET A 1 82 ? -4.327 3.230 -7.590 1.00 98.06 82 MET A CA 1
ATOM 639 C C . MET A 1 82 ? -5.520 2.840 -6.721 1.00 98.06 82 MET A C 1
ATOM 641 O O . MET A 1 82 ? -6.660 3.160 -7.042 1.00 98.06 82 MET A O 1
ATOM 645 N N . ALA A 1 83 ? -5.264 2.084 -5.657 1.00 98.31 83 ALA A N 1
ATOM 646 C CA . ALA A 1 83 ? -6.277 1.556 -4.760 1.00 98.31 83 ALA A CA 1
ATOM 647 C C . ALA A 1 83 ? -5.640 1.118 -3.440 1.00 98.31 83 ALA A C 1
ATOM 649 O O . ALA A 1 83 ? -4.419 0.922 -3.354 1.00 98.31 83 ALA A O 1
ATOM 650 N N . ALA A 1 84 ? -6.487 0.903 -2.440 1.00 98.44 84 ALA A N 1
ATOM 651 C CA . ALA A 1 84 ? -6.117 0.203 -1.224 1.00 98.44 84 ALA A CA 1
ATOM 652 C C . ALA A 1 84 ? -7.218 -0.770 -0.802 1.00 98.44 84 ALA A C 1
ATOM 654 O O . ALA A 1 84 ? -8.406 -0.483 -0.964 1.00 98.44 84 ALA A O 1
ATOM 655 N N . ASP A 1 85 ? -6.803 -1.881 -0.203 1.00 98.56 85 ASP A N 1
ATOM 656 C CA . ASP A 1 85 ? -7.676 -2.852 0.451 1.00 98.56 85 ASP A CA 1
ATOM 657 C C . ASP A 1 85 ? -7.327 -2.953 1.938 1.00 98.56 85 ASP A C 1
ATOM 659 O O . ASP A 1 85 ? -6.176 -2.745 2.327 1.00 98.56 85 ASP A O 1
ATOM 663 N N . TYR A 1 86 ? -8.286 -3.359 2.763 1.00 98.44 86 TYR A N 1
ATOM 664 C CA . TYR A 1 86 ? -8.060 -3.729 4.158 1.00 98.44 86 TYR A CA 1
ATOM 665 C C . TYR A 1 86 ? -8.338 -5.219 4.383 1.00 98.44 86 TYR A C 1
ATOM 667 O O . TYR A 1 86 ? -9.206 -5.818 3.738 1.00 98.44 86 TYR A O 1
ATOM 675 N N . TRP A 1 87 ? -7.587 -5.842 5.292 1.00 98.06 87 TRP A N 1
ATOM 676 C CA . TRP A 1 87 ? -7.803 -7.243 5.657 1.00 98.06 87 TRP A CA 1
ATOM 677 C C . TRP A 1 87 ? -8.818 -7.349 6.791 1.00 98.06 87 TRP A C 1
ATOM 679 O O . TRP A 1 87 ? -8.589 -6.841 7.886 1.00 98.06 87 TRP A O 1
ATOM 689 N N . GLU A 1 88 ? -9.913 -8.066 6.558 1.00 96.31 88 GLU A N 1
ATOM 690 C CA . GLU A 1 88 ? -10.913 -8.345 7.587 1.00 96.31 88 GLU A CA 1
ATOM 691 C C . GLU A 1 88 ? -11.573 -9.698 7.315 1.00 96.31 88 GLU A C 1
ATOM 693 O O . GLU A 1 88 ? -11.865 -10.044 6.171 1.00 96.31 88 GLU A O 1
ATOM 698 N N . ASN A 1 89 ? -11.813 -10.488 8.367 1.00 95.25 89 ASN A N 1
ATOM 699 C CA . ASN A 1 89 ? -12.515 -11.775 8.279 1.00 95.25 89 ASN A CA 1
ATOM 700 C C . ASN A 1 89 ? -11.911 -12.766 7.262 1.00 95.25 89 ASN A C 1
ATOM 702 O O . ASN A 1 89 ? -12.628 -13.538 6.628 1.00 95.25 89 ASN A O 1
ATOM 706 N N . GLY A 1 90 ? -10.582 -12.766 7.120 1.00 96.06 90 GLY A N 1
ATOM 707 C CA . GLY A 1 90 ? -9.873 -13.712 6.253 1.00 96.06 90 GLY A CA 1
ATOM 708 C C . GLY A 1 90 ? -9.894 -13.355 4.764 1.00 96.06 90 GLY A C 1
ATOM 709 O O . GLY A 1 90 ? -9.568 -14.209 3.940 1.00 96.06 90 GLY A O 1
ATOM 710 N N . GLN A 1 91 ? -10.278 -12.127 4.418 1.00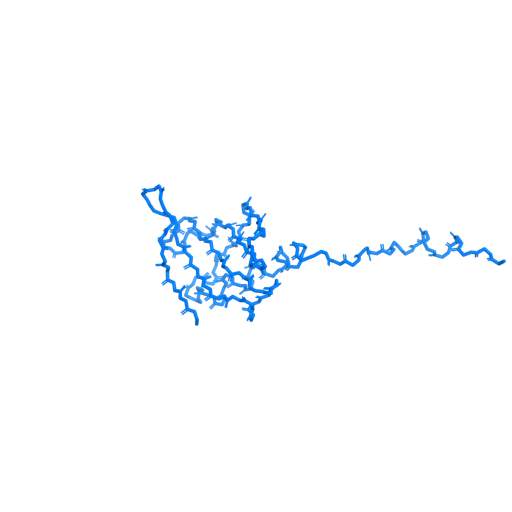 97.62 91 GLN A N 1
ATOM 711 C CA . GLN A 1 91 ? -10.350 -11.649 3.041 1.00 97.62 91 GLN A CA 1
ATOM 712 C C . GLN A 1 91 ? -9.900 -10.188 2.925 1.00 97.62 91 GLN A C 1
ATOM 714 O O . GLN A 1 91 ? -9.958 -9.421 3.887 1.00 97.62 91 GLN A O 1
ATOM 719 N N . TRP A 1 92 ? -9.437 -9.823 1.729 1.00 97.75 92 TRP A N 1
ATOM 720 C CA . TRP A 1 92 ? -9.158 -8.436 1.362 1.00 97.75 92 TRP A CA 1
ATOM 721 C C . TRP A 1 92 ? -10.444 -7.778 0.876 1.00 97.75 92 TRP A C 1
ATOM 723 O O . TRP A 1 92 ? -11.124 -8.321 0.005 1.00 97.75 92 TRP A O 1
ATOM 733 N N . ASN A 1 93 ? -10.761 -6.619 1.443 1.00 98.25 93 ASN A N 1
ATOM 734 C CA . ASN A 1 93 ? -11.936 -5.827 1.107 1.00 98.25 93 ASN A CA 1
ATOM 735 C C . ASN A 1 93 ? -11.477 -4.467 0.583 1.00 98.25 93 ASN A C 1
ATOM 737 O O . ASN A 1 93 ? -10.565 -3.869 1.150 1.00 98.25 93 ASN A O 1
ATOM 741 N N . GLY A 1 94 ? -12.116 -3.973 -0.477 1.00 98.06 94 GLY A N 1
ATOM 742 C CA . GLY A 1 94 ? -11.770 -2.679 -1.060 1.00 98.06 94 GLY A CA 1
ATOM 743 C C . GLY A 1 94 ? -12.018 -1.535 -0.081 1.00 98.06 94 GLY A C 1
ATOM 744 O O . GLY A 1 94 ? -13.106 -1.433 0.488 1.00 98.06 94 GLY A O 1
ATOM 745 N N . LEU A 1 95 ? -11.018 -0.672 0.095 1.00 97.62 95 LEU A N 1
ATOM 746 C CA . LEU A 1 95 ? -11.129 0.554 0.882 1.00 97.62 95 LEU A CA 1
ATOM 747 C C . LEU A 1 95 ? -11.419 1.756 -0.021 1.00 97.62 95 LEU A C 1
ATOM 749 O O . LEU A 1 95 ? -12.370 2.498 0.215 1.00 97.62 95 LEU A O 1
ATOM 753 N N . PHE A 1 96 ? -10.615 1.929 -1.071 1.00 97.75 96 PHE A N 1
ATOM 754 C CA . PHE A 1 96 ? -10.810 2.958 -2.092 1.00 97.75 96 PHE A CA 1
ATOM 755 C C . PHE A 1 96 ? -10.140 2.571 -3.415 1.00 97.75 96 PHE A C 1
ATOM 757 O O . PHE A 1 96 ? -9.249 1.722 -3.455 1.00 97.75 96 PHE A O 1
ATOM 764 N N . SER A 1 97 ? -10.531 3.258 -4.488 1.00 96.19 97 SER A N 1
ATOM 765 C CA . SER A 1 97 ? -9.883 3.226 -5.803 1.00 96.19 97 SER A CA 1
ATOM 766 C C . SER A 1 97 ? -9.898 4.624 -6.428 1.00 96.19 97 SER A C 1
ATOM 768 O O . SER A 1 97 ? -10.888 5.342 -6.262 1.00 96.19 97 SER A O 1
ATOM 770 N N . SER A 1 98 ? -8.829 4.999 -7.134 1.00 80.19 98 SER A N 1
ATOM 771 C CA . SER A 1 98 ? -8.691 6.262 -7.882 1.00 80.19 98 SER A CA 1
ATOM 772 C C . SER A 1 98 ? -9.178 6.172 -9.327 1.00 80.19 98 SER A C 1
ATOM 774 O O . SER A 1 98 ? -9.163 5.060 -9.902 1.00 80.19 98 SER A O 1
#